Protein AF-A0A6A4NMI3-F1 (afdb_monomer)

Solvent-accessible surface area (backbone atoms only — not comparable to full-atom values): 5261 Å² total; per-residue (Å²): 140,83,86,83,79,81,76,86,74,85,73,73,50,71,69,58,50,51,49,53,51,49,52,56,52,57,64,67,66,74,62,77,91,78,68,75,61,75,62,64,57,69,43,83,74,48,80,45,67,46,98,83,68,66,31,39,42,34,35,31,35,50,67,51,86,31,62,77,86,47,82,65,77,58,69,48,78,47,78,50,111

Sequence (81 aa):
MMGWRSENRATLSPPFFLCICFGLICSYVVADDGQSNVGFGYTISNVNNDSSGQSLTANLNLIKSSSVFGDDIKHLTLNAR

Nearest PDB structures (foldseek):
  7d11-assembly1_A  TM=4.845E-01  e=1.977E+00  Arabidopsis thaliana
  6ri5-assembly1_w  TM=2.424E-01  e=8.368E-01  Saccharomyces cerevisiae
  7nky-assembly1_O  TM=4.043E-01  e=7.179E+00  Saccharomyces cerevisiae
  5yvq-assembly1_A  TM=3.307E-01  e=8.632E+00  Muvirus mu
  8ow1-assembly1_P  TM=2.526E-01  e=8.632E+00  Saccharomyces cerevisiae

Mean predicted aligned error: 14.72 Å

Radius of gyration: 28.79 Å; Cα contacts (8 Å, |Δi|>4): 88; chains: 1; bounding box: 57×75×48 Å

Structure (mmCIF, N/CA/C/O backbone):
data_AF-A0A6A4NMI3-F1
#
_entry.id   AF-A0A6A4NMI3-F1
#
loop_
_atom_site.group_PDB
_atom_site.id
_atom_site.type_symbol
_atom_site.label_atom_id
_atom_site.label_alt_id
_atom_site.label_comp_id
_atom_site.label_asym_id
_atom_site.label_entity_id
_atom_site.label_seq_id
_atom_site.pdbx_PDB_ins_code
_atom_site.Cartn_x
_atom_site.Cartn_y
_atom_site.Cartn_z
_atom_site.occupancy
_atom_site.B_iso_or_equiv
_atom_site.auth_seq_id
_atom_site.auth_comp_id
_atom_site.auth_asym_id
_atom_site.auth_atom_id
_atom_site.pdbx_PDB_model_num
ATOM 1 N N . MET A 1 1 ? 28.742 63.150 -27.471 1.00 48.88 1 MET A N 1
ATOM 2 C CA . MET A 1 1 ? 27.842 62.042 -27.083 1.00 48.88 1 MET A CA 1
ATOM 3 C C . MET A 1 1 ? 28.248 60.820 -27.875 1.00 48.88 1 MET A C 1
ATOM 5 O O . MET A 1 1 ? 28.351 60.973 -29.077 1.00 48.88 1 MET A O 1
ATOM 9 N N . MET A 1 2 ? 28.520 59.700 -27.196 1.00 40.66 2 MET A N 1
ATOM 10 C CA . MET A 1 2 ? 28.440 58.292 -27.640 1.00 40.66 2 MET A CA 1
ATOM 11 C C . MET A 1 2 ? 29.437 57.488 -26.797 1.00 40.66 2 MET A C 1
ATOM 13 O O . MET A 1 2 ? 30.601 57.332 -27.146 1.00 40.66 2 MET A O 1
ATOM 17 N N . GLY A 1 3 ? 28.975 57.052 -25.622 1.00 52.81 3 GLY A N 1
ATOM 18 C CA . GLY A 1 3 ? 29.685 56.074 -24.808 1.00 52.81 3 GLY A CA 1
ATOM 19 C C . GLY A 1 3 ? 29.491 54.692 -25.418 1.00 52.81 3 GLY A C 1
ATOM 20 O O . GLY A 1 3 ? 28.364 54.205 -25.483 1.00 52.81 3 GLY A O 1
ATOM 21 N N . TRP A 1 4 ? 30.578 54.073 -25.873 1.00 57.38 4 TRP A N 1
ATOM 22 C CA . TRP A 1 4 ? 30.564 52.693 -26.346 1.00 57.38 4 TRP A CA 1
ATOM 23 C C . TRP A 1 4 ? 30.763 51.774 -25.140 1.00 57.38 4 TRP A C 1
ATOM 25 O O . TRP A 1 4 ? 31.873 51.573 -24.650 1.00 57.38 4 TRP A O 1
ATOM 35 N N . ARG A 1 5 ? 29.653 51.285 -24.587 1.00 55.03 5 ARG A N 1
ATOM 36 C CA . ARG A 1 5 ? 29.650 50.337 -23.472 1.00 55.03 5 ARG A CA 1
ATOM 37 C C . ARG A 1 5 ? 30.073 48.968 -24.004 1.00 55.03 5 ARG A C 1
ATOM 39 O O . ARG A 1 5 ? 29.308 48.318 -24.704 1.00 55.03 5 ARG A O 1
ATOM 46 N N . SER A 1 6 ? 31.299 48.559 -23.683 1.00 56.66 6 SER A N 1
ATOM 47 C CA . SER A 1 6 ? 31.797 47.207 -23.945 1.00 56.66 6 SER A CA 1
ATOM 48 C C . SER A 1 6 ? 31.026 46.212 -23.076 1.00 56.66 6 SER A C 1
ATOM 50 O O . SER A 1 6 ? 31.106 46.25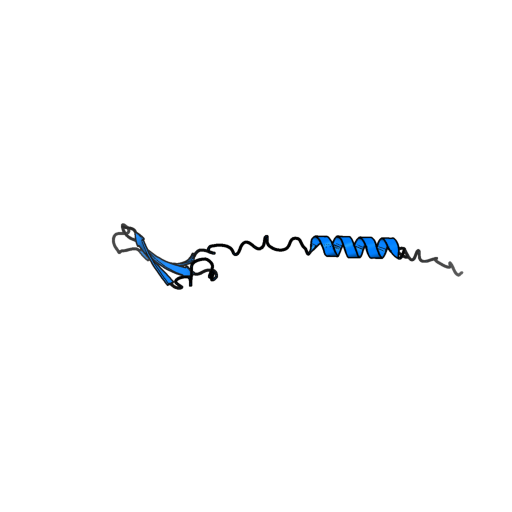5 -21.847 1.00 56.66 6 SER A O 1
ATOM 52 N N . GLU A 1 7 ? 30.221 45.355 -23.698 1.00 59.03 7 GLU A N 1
ATOM 53 C CA . GLU A 1 7 ? 29.588 44.227 -23.023 1.00 59.03 7 GLU A CA 1
ATOM 54 C C . GLU A 1 7 ? 30.635 43.142 -22.772 1.00 59.03 7 GLU A C 1
ATOM 56 O O . GLU A 1 7 ? 31.166 42.534 -23.702 1.00 59.03 7 GLU A O 1
ATOM 61 N N . ASN A 1 8 ? 30.912 42.875 -21.497 1.00 57.91 8 ASN A N 1
ATOM 62 C CA . ASN A 1 8 ? 31.737 41.754 -21.064 1.00 57.91 8 ASN A CA 1
ATOM 63 C C . ASN A 1 8 ? 30.990 40.441 -21.347 1.00 57.91 8 ASN A C 1
ATOM 65 O O . ASN A 1 8 ? 30.301 39.901 -20.481 1.00 57.91 8 ASN A O 1
ATOM 69 N N . ARG A 1 9 ? 31.088 39.932 -22.577 1.00 61.47 9 ARG A N 1
ATOM 70 C CA . ARG A 1 9 ? 30.618 38.588 -22.915 1.00 61.47 9 ARG A CA 1
ATOM 71 C C . ARG A 1 9 ? 31.577 37.590 -22.281 1.00 61.47 9 ARG A C 1
ATOM 73 O O . ARG A 1 9 ? 32.667 37.366 -22.794 1.00 61.47 9 ARG A O 1
ATOM 80 N N . ALA A 1 10 ? 31.172 37.017 -21.152 1.00 60.44 10 ALA A N 1
ATOM 81 C CA . ALA A 1 10 ? 31.863 35.891 -20.543 1.00 60.44 10 ALA A CA 1
ATOM 82 C C . ALA A 1 10 ? 31.771 34.683 -21.491 1.00 60.44 10 ALA A C 1
ATOM 84 O O . ALA A 1 10 ? 30.800 33.929 -21.480 1.00 60.44 10 ALA A O 1
ATOM 85 N N . THR A 1 11 ? 32.758 34.534 -22.370 1.00 64.00 11 THR A N 1
ATOM 86 C CA . THR A 1 11 ? 32.916 33.359 -23.221 1.00 64.00 11 THR A CA 1
ATOM 87 C C . THR A 1 11 ? 33.573 32.267 -22.387 1.00 64.00 11 THR A C 1
ATOM 89 O O . THR A 1 11 ? 34.772 32.290 -22.119 1.00 64.00 11 THR A O 1
ATOM 92 N N . LEU A 1 12 ? 32.765 31.316 -21.916 1.00 62.12 12 LEU A N 1
ATOM 93 C CA . LEU A 1 12 ? 33.281 30.119 -21.258 1.00 62.12 12 LEU A CA 1
ATOM 94 C C . LEU A 1 12 ? 34.193 29.388 -22.244 1.00 62.12 12 LEU A C 1
ATOM 96 O O . LEU A 1 12 ? 33.794 29.099 -23.374 1.00 62.12 12 LEU A O 1
ATOM 100 N N . SER A 1 13 ? 35.433 29.126 -21.834 1.00 70.75 13 SER A N 1
ATOM 101 C CA . SER A 1 13 ? 36.376 28.424 -22.693 1.00 70.75 13 SER A CA 1
ATOM 102 C C . SER A 1 13 ? 35.859 27.002 -22.978 1.00 70.75 13 SER A C 1
ATOM 104 O O . SER A 1 13 ? 35.238 26.389 -22.102 1.00 70.75 13 SER A O 1
ATOM 106 N N . PRO A 1 14 ? 36.116 26.441 -24.176 1.00 69.06 14 PRO A N 1
ATOM 107 C CA . PRO A 1 14 ? 35.662 25.100 -24.549 1.00 69.06 14 PRO A CA 1
ATOM 108 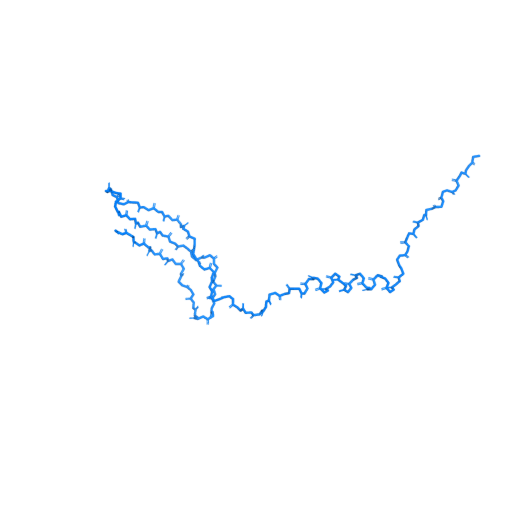C C . PRO A 1 14 ? 35.924 23.998 -23.500 1.00 69.06 14 PRO A C 1
ATOM 110 O O . PRO A 1 14 ? 35.013 23.205 -23.260 1.00 69.06 14 PRO A O 1
ATOM 113 N N . PRO A 1 15 ? 37.089 23.938 -22.811 1.00 69.00 15 PRO A N 1
ATOM 114 C CA . PRO A 1 15 ? 37.313 22.919 -21.782 1.00 69.00 15 PRO A CA 1
ATOM 115 C C . PRO A 1 15 ? 36.483 23.149 -20.511 1.00 69.00 15 PRO A C 1
ATOM 117 O O . PRO A 1 15 ? 36.063 22.185 -19.875 1.00 69.00 15 PRO A O 1
ATOM 120 N N . PHE A 1 16 ? 36.204 24.406 -20.150 1.00 66.81 16 PHE A N 1
ATOM 121 C CA . PHE A 1 16 ? 35.343 24.732 -19.010 1.00 66.81 16 PHE A CA 1
ATOM 122 C C . PHE A 1 16 ? 33.895 24.327 -19.275 1.00 66.81 16 PHE A C 1
ATOM 124 O O . PHE A 1 16 ? 33.242 23.762 -18.400 1.00 66.81 16 PHE A O 1
ATOM 131 N N . PHE A 1 17 ? 33.415 24.563 -20.496 1.00 72.44 17 PHE A N 1
ATOM 132 C CA . PHE A 1 17 ? 32.087 24.133 -20.918 1.00 72.44 17 PHE A CA 1
ATOM 133 C C . PHE A 1 17 ? 31.957 22.604 -20.876 1.00 72.44 17 PHE A C 1
ATOM 135 O O . PHE A 1 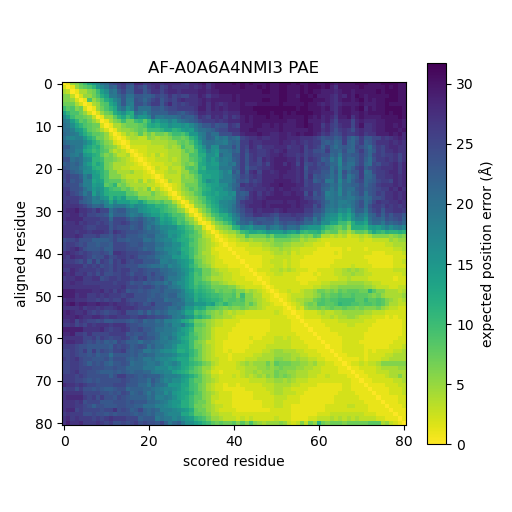17 ? 30.999 22.086 -20.308 1.00 72.44 17 PHE A O 1
ATOM 142 N N . LEU A 1 18 ? 32.968 21.878 -21.371 1.00 71.62 18 LEU A N 1
ATOM 143 C CA . LEU A 1 18 ? 32.986 20.412 -21.338 1.00 71.62 18 LEU A CA 1
ATOM 144 C C . LEU A 1 18 ? 32.996 19.855 -19.906 1.00 71.62 18 LEU A C 1
ATOM 146 O O . LEU A 1 18 ? 32.309 18.878 -19.623 1.00 71.62 18 LEU A O 1
ATOM 150 N N . CYS A 1 19 ? 33.742 20.494 -18.999 1.00 73.69 19 CYS A N 1
ATOM 151 C CA . CYS A 1 19 ? 33.819 20.113 -17.588 1.00 73.69 19 CYS A CA 1
ATOM 152 C C . CYS A 1 19 ? 32.476 20.302 -16.866 1.00 73.69 19 CYS A C 1
ATOM 154 O O . CYS A 1 19 ? 32.032 19.412 -16.141 1.00 73.69 19 CYS A O 1
ATOM 156 N N . ILE A 1 20 ? 31.786 21.420 -17.118 1.00 76.94 20 ILE A N 1
ATOM 157 C CA . ILE A 1 20 ? 30.447 21.681 -16.567 1.00 76.94 20 ILE A CA 1
ATOM 158 C C . ILE A 1 20 ? 29.443 20.656 -17.102 1.00 76.94 20 ILE A C 1
ATOM 160 O O . ILE A 1 20 ? 28.678 20.089 -16.324 1.00 76.94 20 ILE A O 1
ATOM 164 N N . CYS A 1 21 ? 29.472 20.368 -18.407 1.00 72.25 21 CYS A N 1
ATOM 165 C CA . CYS A 1 21 ? 28.629 19.331 -18.995 1.00 72.25 21 CYS A CA 1
ATOM 166 C C . CYS A 1 21 ? 28.910 17.963 -18.367 1.00 72.25 21 CYS A C 1
ATOM 168 O O . CYS A 1 21 ? 27.973 17.299 -17.947 1.00 72.25 21 CYS A O 1
ATOM 170 N N . PHE A 1 22 ? 30.175 17.559 -18.233 1.00 72.69 22 PHE A N 1
ATOM 171 C CA . PHE A 1 22 ? 30.539 16.272 -17.640 1.00 72.69 22 PHE A CA 1
ATOM 172 C C . PHE A 1 22 ? 30.133 16.173 -16.163 1.00 72.69 22 PHE A C 1
ATOM 174 O O . PHE A 1 22 ? 29.604 15.150 -15.746 1.00 72.69 22 PHE A O 1
ATOM 181 N N . GLY A 1 23 ? 30.289 17.245 -15.381 1.00 72.81 23 GLY A N 1
ATOM 182 C CA . GLY A 1 23 ? 29.832 17.292 -13.990 1.00 72.81 23 GLY A CA 1
ATOM 183 C C . GLY A 1 23 ? 28.309 17.180 -13.856 1.00 72.81 23 GLY A C 1
ATOM 184 O O . GLY A 1 23 ? 27.821 16.396 -13.041 1.00 72.81 23 GLY A O 1
ATOM 185 N N . LEU A 1 24 ? 27.549 17.896 -14.694 1.00 68.38 24 LEU A N 1
ATOM 186 C CA . LEU A 1 24 ? 26.086 17.768 -14.756 1.00 68.38 24 LEU A CA 1
ATOM 187 C C . LEU A 1 24 ? 25.664 16.363 -15.201 1.00 68.38 24 LEU A C 1
ATOM 189 O O . LEU A 1 24 ? 24.674 15.835 -14.700 1.00 68.38 24 LEU A O 1
ATOM 193 N N . ILE A 1 25 ? 26.449 15.746 -16.090 1.00 66.75 25 ILE A N 1
ATOM 194 C CA . ILE A 1 25 ? 26.225 14.384 -16.562 1.00 66.75 25 ILE A CA 1
ATOM 195 C C . ILE A 1 25 ? 26.440 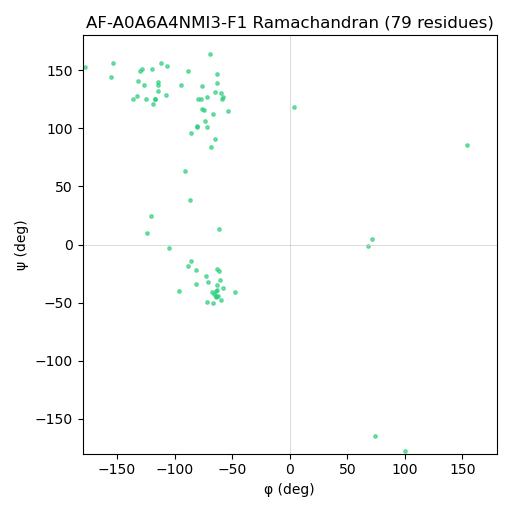13.371 -15.422 1.00 66.75 25 ILE A C 1
ATOM 197 O O . ILE A 1 25 ? 25.564 12.575 -15.104 1.00 66.75 25 ILE A O 1
ATOM 201 N N . CYS A 1 26 ? 27.564 13.447 -14.715 1.00 62.19 26 CYS A N 1
ATOM 202 C CA . CYS A 1 26 ? 27.838 12.575 -13.569 1.00 62.19 26 CYS A CA 1
ATOM 203 C C . CYS A 1 26 ? 26.810 12.732 -12.435 1.00 62.19 26 CYS A C 1
ATOM 205 O O . CYS A 1 26 ? 26.523 11.765 -11.737 1.00 62.19 26 CYS A O 1
ATOM 207 N N . SER A 1 27 ? 26.228 13.925 -12.270 1.00 63.09 27 SER A N 1
ATOM 208 C CA . SER A 1 27 ? 25.232 14.200 -11.224 1.00 63.09 27 SER A CA 1
ATOM 209 C C . SER A 1 27 ? 23.865 13.560 -11.497 1.00 63.09 27 SER A C 1
ATOM 211 O O . SER A 1 27 ? 23.138 13.279 -10.549 1.00 63.09 27 SER A O 1
ATOM 213 N N . TYR A 1 28 ? 23.495 13.320 -12.765 1.00 59.41 28 TYR A N 1
ATOM 214 C CA . TYR A 1 28 ? 22.258 12.590 -13.084 1.00 59.41 28 TYR A CA 1
ATOM 215 C C . TYR A 1 28 ? 22.439 11.070 -12.976 1.00 59.41 28 TYR A C 1
ATOM 217 O O . TYR A 1 28 ? 21.458 10.353 -12.794 1.00 59.41 28 TYR A O 1
ATOM 225 N N . VAL A 1 29 ? 23.681 10.573 -13.070 1.00 55.09 29 VAL A N 1
ATOM 226 C CA . VAL A 1 29 ? 24.040 9.150 -12.912 1.00 55.09 29 VAL A CA 1
ATOM 227 C C . VAL A 1 29 ? 24.274 8.811 -11.434 1.00 55.09 29 VAL A C 1
ATOM 229 O O . VAL A 1 29 ? 25.143 8.019 -11.089 1.00 55.09 29 VAL A O 1
ATOM 232 N N . VAL A 1 30 ? 23.478 9.372 -10.526 1.00 54.41 30 VAL A N 1
ATOM 233 C CA . VAL A 1 30 ? 23.207 8.694 -9.249 1.00 54.41 30 VAL A CA 1
ATOM 234 C C . VAL A 1 30 ? 21.959 7.850 -9.487 1.00 54.41 30 VAL A C 1
ATOM 236 O O . VAL A 1 30 ? 20.871 8.135 -8.995 1.00 54.41 30 VAL A O 1
ATOM 239 N N . ALA A 1 31 ? 22.099 6.889 -10.398 1.00 55.75 31 ALA A N 1
ATOM 240 C CA . ALA A 1 31 ? 21.038 5.976 -10.768 1.00 55.75 31 ALA A CA 1
ATOM 241 C C . ALA A 1 31 ? 20.959 4.888 -9.697 1.00 55.75 31 ALA A C 1
ATOM 243 O O . ALA A 1 31 ? 21.982 4.288 -9.374 1.00 55.75 31 ALA A O 1
ATOM 244 N N . ASP A 1 32 ? 19.751 4.732 -9.149 1.00 60.44 32 ASP A N 1
ATOM 245 C CA . ASP A 1 32 ? 19.169 3.525 -8.548 1.00 60.44 32 ASP A CA 1
ATOM 246 C C . ASP A 1 32 ? 20.150 2.345 -8.513 1.00 60.44 32 ASP A C 1
ATOM 248 O O . ASP A 1 32 ? 20.601 1.896 -9.568 1.00 60.44 32 ASP A O 1
ATOM 252 N N . ASP A 1 33 ? 20.497 1.850 -7.323 1.00 59.25 33 ASP A N 1
ATOM 253 C CA . ASP A 1 33 ? 21.561 0.861 -7.066 1.00 59.25 33 ASP A CA 1
ATOM 254 C C . ASP A 1 33 ? 21.357 -0.518 -7.739 1.00 59.25 33 ASP A C 1
ATOM 256 O O . ASP A 1 33 ? 22.044 -1.491 -7.419 1.00 59.25 33 ASP A O 1
ATOM 260 N N . GLY A 1 34 ? 20.423 -0.619 -8.687 1.00 58.28 34 GLY A N 1
ATOM 261 C CA . GLY A 1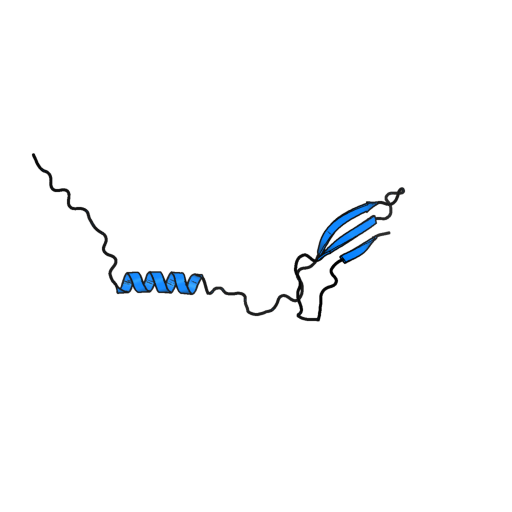 34 ? 20.074 -1.813 -9.437 1.00 58.28 34 GLY A CA 1
ATOM 262 C C . GLY A 1 34 ? 19.418 -2.882 -8.571 1.00 58.28 34 GLY A C 1
ATOM 263 O O . GLY A 1 34 ? 19.038 -3.932 -9.097 1.00 58.28 34 GLY A O 1
ATOM 264 N N . GLN A 1 35 ? 19.263 -2.645 -7.266 1.00 69.44 35 GLN A N 1
ATOM 265 C CA . GLN A 1 35 ? 18.548 -3.551 -6.395 1.00 69.44 35 GLN A CA 1
ATOM 266 C C . GLN A 1 35 ? 17.067 -3.271 -6.584 1.00 69.44 35 GLN A C 1
ATOM 268 O O . GLN A 1 35 ? 16.505 -2.299 -6.087 1.00 69.44 35 GLN A O 1
ATOM 273 N N . SER A 1 36 ? 16.420 -4.146 -7.354 1.00 77.25 36 SER A N 1
ATOM 274 C CA . SER A 1 36 ? 14.969 -4.134 -7.456 1.00 77.25 36 SER A CA 1
ATOM 275 C C . SER A 1 36 ? 14.393 -4.214 -6.041 1.00 77.25 36 SER A C 1
ATOM 277 O O . SER A 1 36 ? 14.625 -5.188 -5.322 1.00 77.25 36 SER A O 1
ATOM 279 N N . ASN A 1 37 ? 13.708 -3.150 -5.613 1.00 86.25 37 ASN A N 1
ATOM 280 C CA . ASN A 1 37 ? 13.164 -3.077 -4.265 1.00 86.25 37 ASN A CA 1
ATOM 281 C C . ASN A 1 37 ? 12.208 -4.261 -4.034 1.00 86.25 37 ASN A C 1
ATOM 283 O O . ASN A 1 37 ? 11.280 -4.482 -4.819 1.00 86.25 37 ASN A O 1
ATOM 287 N N . VAL A 1 38 ? 12.427 -5.017 -2.955 1.00 91.81 38 VAL A N 1
ATOM 288 C CA . VAL A 1 38 ? 11.719 -6.284 -2.684 1.00 91.81 38 VAL A CA 1
ATOM 289 C C . VAL A 1 38 ? 10.207 -6.112 -2.528 1.00 91.81 38 VAL A C 1
ATOM 291 O O . VAL A 1 38 ? 9.457 -7.058 -2.735 1.00 91.81 38 VAL A O 1
ATOM 294 N N . GLY A 1 39 ? 9.754 -4.906 -2.188 1.00 94.31 39 GLY A N 1
ATOM 295 C CA . GLY A 1 39 ? 8.345 -4.555 -2.103 1.00 94.31 39 GLY A CA 1
ATOM 296 C C . GLY A 1 39 ? 8.158 -3.088 -1.731 1.00 94.31 39 GLY A C 1
ATOM 297 O O . GLY A 1 39 ? 9.003 -2.481 -1.073 1.00 94.31 39 GLY A O 1
ATOM 298 N N . PHE A 1 40 ? 7.036 -2.509 -2.154 1.00 95.69 40 PHE A N 1
ATOM 299 C CA . PHE A 1 40 ? 6.700 -1.105 -1.877 1.00 95.69 40 PHE A CA 1
ATOM 300 C C . PHE A 1 40 ? 5.630 -0.939 -0.789 1.00 95.69 40 PHE A C 1
ATOM 302 O O . PHE A 1 40 ? 5.315 0.186 -0.413 1.00 95.69 40 PHE A O 1
ATOM 309 N N . GLY A 1 41 ? 5.085 -2.041 -0.265 1.00 96.50 41 GLY A N 1
ATOM 310 C CA . GLY A 1 41 ? 4.067 -2.025 0.784 1.00 96.50 41 GLY A CA 1
ATOM 311 C C . GLY A 1 41 ? 2.675 -1.601 0.301 1.00 96.50 41 GLY A C 1
ATOM 312 O O . GLY A 1 41 ? 2.376 -1.590 -0.896 1.00 96.50 41 GLY A O 1
ATOM 313 N N . TYR A 1 42 ? 1.807 -1.271 1.261 1.00 98.44 42 TYR A N 1
ATOM 314 C CA . TYR A 1 42 ? 0.385 -1.011 1.036 1.00 98.44 42 TYR A CA 1
ATOM 315 C C . TYR A 1 42 ? -0.061 0.305 1.674 1.00 98.44 42 TYR A C 1
ATOM 317 O O . TYR A 1 42 ? 0.448 0.707 2.718 1.00 98.44 42 TYR A O 1
ATOM 325 N N . THR A 1 43 ? -1.058 0.941 1.064 1.00 98.31 43 THR A N 1
ATOM 326 C CA . THR A 1 43 ? -1.779 2.089 1.622 1.00 98.31 43 THR A CA 1
ATOM 327 C C . THR A 1 43 ? -3.173 1.677 2.083 1.00 98.31 43 THR A C 1
ATOM 329 O O . THR A 1 43 ? -3.754 0.729 1.553 1.00 98.31 43 THR A O 1
ATOM 332 N N . ILE A 1 44 ? -3.731 2.397 3.053 1.00 98.25 44 ILE A N 1
ATOM 333 C CA . ILE A 1 44 ? -5.087 2.169 3.557 1.00 98.25 44 ILE A CA 1
ATOM 334 C C . ILE A 1 44 ? -6.098 2.752 2.568 1.00 98.25 44 ILE A C 1
ATOM 336 O O . ILE A 1 44 ? -6.039 3.934 2.238 1.00 98.25 44 ILE A O 1
ATOM 340 N N . SER A 1 45 ? -7.039 1.925 2.112 1.00 97.44 45 SER A N 1
ATOM 341 C CA . SER A 1 45 ? -8.149 2.356 1.256 1.00 97.44 45 SER A CA 1
ATOM 342 C C . SER A 1 45 ? -9.418 2.648 2.051 1.00 97.44 45 SER A C 1
ATOM 344 O O . SER A 1 45 ? -10.101 3.627 1.766 1.00 97.44 45 SER A O 1
ATOM 346 N N . ASN A 1 46 ? -9.730 1.830 3.058 1.00 97.44 46 ASN A N 1
ATOM 347 C CA . ASN A 1 46 ? -10.851 2.060 3.965 1.00 97.44 46 ASN A CA 1
ATOM 348 C C . ASN A 1 46 ? -10.615 1.404 5.330 1.00 97.44 46 ASN A C 1
ATOM 350 O O . ASN A 1 46 ? -9.885 0.417 5.428 1.00 97.44 46 ASN A O 1
ATOM 354 N N . VAL A 1 47 ? -11.282 1.921 6.362 1.00 97.25 47 VAL A N 1
ATOM 355 C CA . VAL A 1 47 ? -11.216 1.439 7.743 1.00 97.25 47 VAL A CA 1
ATOM 356 C C . VAL A 1 47 ? -12.627 1.394 8.328 1.00 97.25 47 VAL A C 1
ATOM 358 O O . VAL A 1 47 ? -13.325 2.402 8.327 1.00 97.25 47 VAL A O 1
ATOM 361 N N . ASN A 1 48 ? -13.030 0.233 8.843 1.00 96.88 48 ASN A N 1
ATOM 362 C CA . ASN A 1 48 ? -14.324 0.016 9.485 1.00 96.88 48 ASN A CA 1
ATOM 363 C C . ASN A 1 48 ? -14.127 -0.549 10.893 1.00 96.88 48 ASN A C 1
ATOM 365 O O . ASN A 1 48 ? -13.519 -1.609 11.053 1.00 96.88 48 ASN A O 1
ATOM 369 N N . ASN A 1 49 ? -14.697 0.112 11.894 1.00 96.44 49 ASN A N 1
ATOM 370 C CA . ASN A 1 49 ? -14.750 -0.410 13.255 1.00 96.44 49 ASN A CA 1
ATOM 371 C C . ASN A 1 49 ? -16.002 -1.272 13.421 1.00 96.44 49 ASN A C 1
ATOM 373 O O . ASN A 1 49 ? -17.034 -1.017 12.793 1.00 96.44 49 ASN A O 1
ATOM 377 N N . ASP A 1 50 ? -15.925 -2.281 14.281 1.00 92.81 50 ASP A N 1
ATOM 378 C CA . ASP A 1 50 ? -17.129 -2.951 14.748 1.00 92.81 50 ASP A CA 1
ATOM 379 C C . ASP A 1 50 ? -17.950 -2.015 15.655 1.00 92.81 50 ASP A C 1
ATOM 381 O O . ASP A 1 50 ? -17.463 -0.996 16.151 1.00 92.81 50 ASP A O 1
ATOM 385 N N . SER A 1 51 ? -19.219 -2.349 15.884 1.00 91.38 51 SER A N 1
ATOM 386 C CA . SER A 1 51 ? -20.114 -1.516 16.697 1.00 91.38 51 SER A CA 1
ATOM 387 C C . SER A 1 51 ? -19.668 -1.381 18.155 1.00 91.38 51 SER A C 1
ATOM 389 O O . SER A 1 51 ? -20.089 -0.442 18.828 1.00 91.38 51 SER A O 1
ATOM 391 N N . SER A 1 52 ? -18.837 -2.304 18.647 1.00 92.44 52 SER A N 1
ATOM 392 C CA . SER A 1 52 ? -18.281 -2.248 19.998 1.00 92.44 52 SER A CA 1
ATOM 393 C C . SER A 1 52 ? -17.004 -1.403 20.100 1.00 92.44 52 SER A C 1
ATOM 395 O O . SER A 1 52 ? -16.598 -1.051 21.205 1.00 92.44 52 SER A O 1
ATOM 397 N N . GLY A 1 53 ? -16.377 -1.065 18.968 1.00 91.19 53 GLY A N 1
ATOM 398 C CA . GLY A 1 53 ? -15.097 -0.363 18.892 1.00 91.19 53 GLY A CA 1
ATOM 399 C C . GLY A 1 53 ? -13.884 -1.202 19.310 1.00 91.19 53 GLY A C 1
ATOM 400 O O . GLY A 1 53 ? -12.781 -0.666 19.377 1.00 91.19 53 GLY A O 1
ATOM 401 N N . GLN A 1 54 ? -14.071 -2.491 19.600 1.00 94.75 54 GLN A N 1
ATOM 402 C CA . GLN A 1 54 ? -13.009 -3.403 20.032 1.00 94.75 54 GLN A CA 1
ATOM 403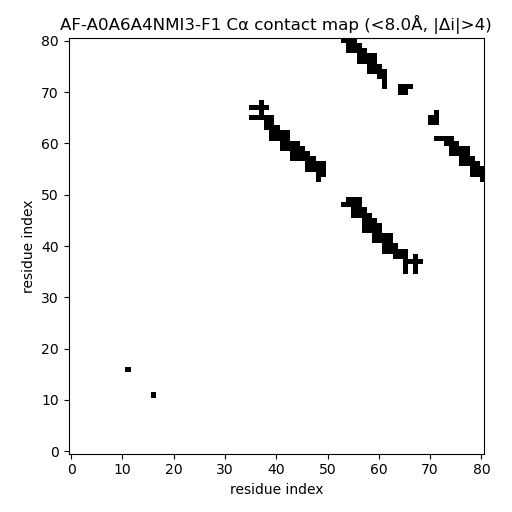 C C . GLN A 1 54 ? -12.306 -4.067 18.849 1.00 94.75 54 GLN A C 1
ATOM 405 O O . GLN A 1 54 ? -11.209 -4.589 18.998 1.00 94.75 54 GLN A O 1
ATOM 410 N N . SER A 1 55 ? -12.923 -4.063 17.668 1.00 96.19 55 SER A N 1
ATOM 411 C CA . SER A 1 55 ? -12.356 -4.673 16.472 1.00 96.19 55 SER A CA 1
ATOM 412 C C . SER A 1 55 ? -12.348 -3.707 15.295 1.00 96.19 55 SER A C 1
ATOM 414 O O . SER A 1 55 ? -13.204 -2.833 15.154 1.00 96.19 55 SER A O 1
ATOM 416 N N . LEU A 1 56 ? -11.374 -3.904 14.411 1.00 96.88 56 LEU A N 1
ATOM 417 C CA . LEU A 1 56 ? -11.182 -3.106 13.210 1.00 96.88 56 LEU A CA 1
ATOM 418 C C . LEU A 1 56 ? -10.973 -4.002 11.995 1.00 96.88 56 LEU A C 1
ATOM 420 O O . LEU A 1 56 ? -10.250 -4.995 12.057 1.00 96.88 56 LEU A O 1
ATOM 424 N N . THR A 1 57 ? -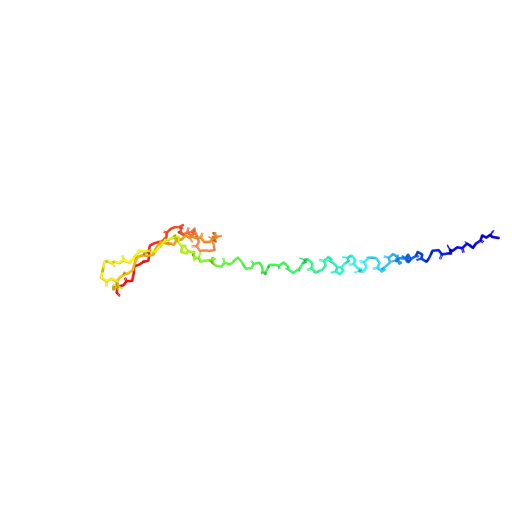11.560 -3.609 10.869 1.00 97.88 57 THR A N 1
ATOM 425 C CA . THR A 1 57 ? -11.252 -4.151 9.544 1.00 97.88 57 THR A CA 1
ATOM 426 C C . THR A 1 57 ? -10.724 -3.033 8.650 1.00 97.88 57 THR A C 1
ATOM 428 O O . THR A 1 57 ? -11.427 -2.053 8.409 1.00 97.88 57 THR A O 1
ATOM 431 N N . ALA A 1 58 ? -9.503 -3.177 8.142 1.00 98.31 58 ALA A N 1
ATOM 432 C CA . ALA A 1 58 ? -8.893 -2.240 7.205 1.00 98.31 58 ALA A CA 1
ATOM 433 C C . ALA A 1 58 ? -8.675 -2.908 5.845 1.00 98.31 58 ALA A C 1
ATOM 435 O O . ALA A 1 58 ? -8.132 -4.008 5.763 1.00 98.31 58 ALA A O 1
ATOM 436 N N . ASN A 1 59 ? -9.071 -2.227 4.775 1.00 98.50 59 ASN A N 1
ATOM 437 C CA . ASN A 1 59 ? -8.744 -2.623 3.412 1.00 98.50 59 ASN A CA 1
ATOM 438 C C . ASN A 1 59 ? -7.492 -1.871 2.961 1.00 98.50 59 ASN A C 1
ATOM 440 O O . ASN A 1 59 ? -7.337 -0.676 3.222 1.00 98.50 59 ASN A O 1
ATOM 444 N N . LEU A 1 60 ? -6.597 -2.586 2.290 1.00 98.62 60 LEU A N 1
ATOM 445 C CA . LEU A 1 60 ? -5.274 -2.117 1.906 1.00 98.62 60 LEU A CA 1
ATOM 446 C C . LEU A 1 60 ? -5.079 -2.311 0.399 1.00 98.62 60 LEU A C 1
ATOM 448 O O . LEU A 1 60 ? -5.410 -3.368 -0.138 1.00 98.62 60 LEU A O 1
ATOM 452 N N . ASN A 1 61 ? -4.503 -1.311 -0.265 1.00 98.56 61 ASN A N 1
ATOM 453 C CA . ASN A 1 61 ? -4.162 -1.344 -1.685 1.00 98.56 61 ASN A CA 1
ATOM 454 C C . ASN A 1 61 ? -2.645 -1.296 -1.867 1.00 98.56 61 ASN A C 1
ATOM 456 O O . ASN A 1 61 ? -1.963 -0.510 -1.208 1.00 98.56 61 ASN A O 1
ATOM 460 N N . LEU A 1 62 ? -2.126 -2.116 -2.777 1.00 98.31 62 LEU A N 1
ATOM 461 C CA . LEU A 1 62 ? -0.708 -2.120 -3.129 1.00 98.31 62 LEU A CA 1
ATOM 462 C C . LEU A 1 62 ? -0.277 -0.744 -3.662 1.00 98.31 62 LEU A C 1
ATOM 464 O O . LEU A 1 62 ? -0.921 -0.198 -4.556 1.00 98.31 62 LEU A O 1
ATOM 468 N N . ILE A 1 63 ? 0.824 -0.198 -3.137 1.00 97.75 63 ILE A N 1
ATOM 469 C CA . ILE A 1 63 ? 1.336 1.123 -3.545 1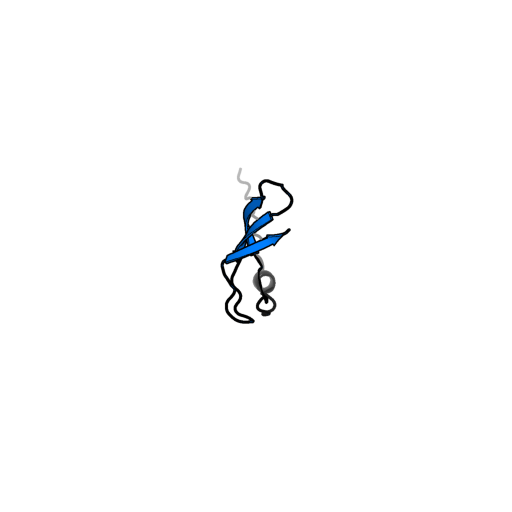.00 97.75 63 ILE A CA 1
ATOM 470 C C . ILE A 1 63 ? 1.950 1.055 -4.947 1.00 97.75 63 ILE A C 1
ATOM 472 O O . ILE A 1 63 ? 1.658 1.879 -5.812 1.00 97.75 63 ILE A O 1
ATOM 476 N N . LYS A 1 64 ? 2.819 0.068 -5.164 1.00 96.25 64 LYS A N 1
ATOM 477 C CA . LYS A 1 64 ? 3.524 -0.188 -6.422 1.00 96.25 64 LYS A CA 1
ATOM 478 C C . LYS A 1 64 ? 3.912 -1.664 -6.471 1.00 96.25 64 LYS A C 1
ATOM 480 O O . LYS A 1 64 ? 4.245 -2.236 -5.440 1.00 96.25 64 LYS A O 1
ATOM 485 N N . SER A 1 65 ? 3.876 -2.262 -7.659 1.00 94.38 65 SER A N 1
ATOM 486 C CA . SER A 1 65 ? 4.281 -3.655 -7.858 1.00 94.38 65 SER A CA 1
ATOM 487 C C . SER A 1 65 ? 5.796 -3.838 -7.857 1.00 94.38 65 SER A C 1
ATOM 489 O O . SER A 1 65 ? 6.515 -3.098 -8.535 1.00 94.38 65 SER A O 1
ATOM 491 N N . SER A 1 66 ? 6.242 -4.877 -7.166 1.00 94.56 66 SER A N 1
ATOM 492 C CA . SER A 1 66 ? 7.516 -5.564 -7.328 1.00 94.56 66 SER A CA 1
ATOM 493 C C . SER A 1 66 ? 7.269 -6.974 -7.878 1.00 94.56 66 SER A C 1
ATOM 495 O O . SER A 1 66 ? 6.170 -7.515 -7.755 1.00 94.56 66 SER A O 1
ATOM 497 N N . SER A 1 67 ? 8.281 -7.546 -8.529 1.00 92.62 67 SER A N 1
ATOM 498 C CA . SER A 1 67 ? 8.270 -8.926 -9.037 1.00 92.62 67 SER A CA 1
ATOM 499 C C . SER A 1 67 ? 9.440 -9.759 -8.507 1.00 92.62 67 SER A C 1
ATOM 501 O O . SER A 1 67 ? 9.663 -10.876 -8.970 1.00 92.62 67 SER A O 1
ATOM 503 N N . VAL A 1 68 ? 10.186 -9.236 -7.523 1.00 93.56 68 VAL A N 1
ATOM 504 C CA . VAL A 1 68 ? 11.413 -9.860 -6.992 1.00 93.56 68 VAL A CA 1
ATOM 505 C C . VAL A 1 68 ? 11.156 -11.269 -6.454 1.00 93.56 68 VAL A C 1
ATOM 507 O O . VAL A 1 68 ? 11.975 -12.162 -6.659 1.00 93.56 68 VAL A O 1
ATOM 510 N N . PHE A 1 69 ? 10.002 -11.483 -5.818 1.00 93.50 69 PHE A N 1
ATOM 511 C CA . PHE A 1 69 ? 9.588 -12.778 -5.266 1.00 93.50 69 PHE A CA 1
ATOM 512 C C . PHE A 1 69 ? 8.271 -13.293 -5.871 1.00 93.50 69 PHE A C 1
ATOM 514 O O . PHE A 1 69 ? 7.573 -14.095 -5.254 1.00 93.50 69 PHE A O 1
ATOM 521 N N . GLY A 1 70 ? 7.941 -12.849 -7.087 1.00 93.69 70 GLY A N 1
ATOM 522 C CA . GLY A 1 70 ? 6.650 -13.092 -7.735 1.00 93.69 70 GLY A CA 1
ATOM 523 C C . GLY A 1 70 ? 5.706 -11.893 -7.641 1.00 93.69 70 GLY A C 1
ATOM 524 O O . GLY A 1 70 ? 6.079 -10.834 -7.141 1.00 93.69 70 GLY A O 1
ATOM 525 N N . ASP A 1 71 ? 4.493 -12.054 -8.169 1.00 95.62 71 ASP A N 1
ATOM 526 C CA . ASP A 1 71 ? 3.520 -10.967 -8.254 1.00 95.62 71 ASP A CA 1
ATOM 527 C C . ASP A 1 71 ? 2.936 -10.600 -6.884 1.00 95.62 71 ASP A C 1
ATOM 529 O O . ASP A 1 71 ? 2.351 -11.430 -6.187 1.00 95.62 71 ASP A O 1
ATOM 533 N N . ASP A 1 72 ? 3.002 -9.314 -6.542 1.00 97.00 72 ASP A N 1
ATOM 534 C CA . ASP A 1 72 ? 2.338 -8.784 -5.352 1.00 97.00 72 ASP A CA 1
ATOM 535 C C . ASP A 1 72 ? 0.807 -8.917 -5.414 1.00 97.00 72 ASP A C 1
ATOM 537 O O . ASP A 1 72 ? 0.172 -8.560 -6.421 1.00 97.00 72 ASP A O 1
ATOM 541 N N . ILE A 1 73 ? 0.208 -9.281 -4.276 1.00 97.56 73 ILE A N 1
ATOM 542 C CA . ILE A 1 73 ? -1.242 -9.240 -4.047 1.00 97.56 73 ILE A CA 1
ATOM 543 C C . ILE A 1 73 ? -1.723 -7.782 -4.088 1.00 97.56 73 ILE A C 1
ATOM 545 O O . ILE A 1 73 ? -1.148 -6.901 -3.459 1.00 97.56 73 ILE A O 1
ATOM 549 N N . LYS A 1 74 ? -2.791 -7.492 -4.839 1.00 97.75 74 LYS A N 1
ATOM 550 C CA . LYS A 1 74 ? -3.239 -6.099 -5.052 1.00 97.75 74 LYS A CA 1
ATOM 551 C C . LYS A 1 74 ? -4.078 -5.538 -3.908 1.00 97.75 74 LYS A C 1
ATOM 553 O O . LYS A 1 74 ? -3.975 -4.347 -3.612 1.00 97.75 74 LYS A O 1
ATOM 558 N N . HIS A 1 75 ? -4.877 -6.393 -3.274 1.00 98.25 75 HIS A N 1
ATOM 559 C CA . HIS A 1 75 ? -5.823 -6.011 -2.232 1.00 98.25 75 HIS A CA 1
ATOM 560 C C . HIS A 1 75 ? -5.695 -6.946 -1.038 1.00 98.25 75 HIS A C 1
ATOM 562 O O . HIS A 1 75 ? -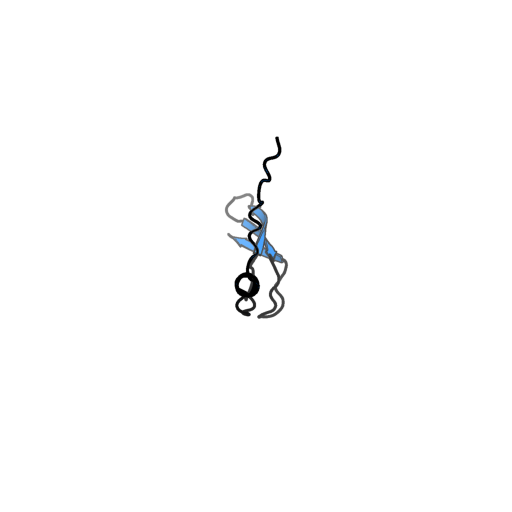5.778 -8.165 -1.195 1.00 98.25 75 HIS A O 1
ATOM 568 N N . LEU A 1 76 ? -5.518 -6.367 0.146 1.00 98.25 76 LEU A N 1
ATOM 569 C CA . LEU A 1 76 ? -5.507 -7.100 1.407 1.00 98.25 76 LEU A CA 1
ATOM 570 C C . LEU A 1 76 ? -6.620 -6.587 2.318 1.00 98.25 76 LEU A C 1
ATOM 572 O O . LEU A 1 76 ? -6.979 -5.409 2.285 1.00 98.25 76 LEU A O 1
ATOM 576 N N . THR A 1 77 ? -7.110 -7.475 3.174 1.00 98.19 77 THR A N 1
ATOM 577 C CA . THR A 1 77 ? -7.982 -7.132 4.296 1.00 98.19 77 THR A CA 1
ATOM 578 C C . THR A 1 77 ? -7.253 -7.496 5.583 1.00 98.19 77 THR A C 1
ATOM 580 O O . THR A 1 77 ? -6.801 -8.628 5.748 1.00 98.19 77 THR A O 1
ATOM 583 N N . LEU A 1 78 ? -7.109 -6.522 6.476 1.00 98.12 78 LEU A N 1
ATOM 584 C CA . LEU A 1 78 ? -6.492 -6.669 7.788 1.00 98.12 78 LEU A CA 1
ATOM 585 C C . LEU A 1 78 ? -7.576 -6.607 8.862 1.00 98.12 78 LEU A C 1
ATOM 587 O O . LEU A 1 78 ? -8.358 -5.659 8.899 1.00 98.12 78 LEU A O 1
ATOM 591 N N . ASN A 1 79 ? -7.588 -7.590 9.760 1.00 97.38 79 ASN A N 1
ATOM 592 C CA . ASN A 1 79 ? -8.524 -7.671 10.876 1.00 97.38 79 ASN A CA 1
ATOM 593 C C . ASN A 1 79 ? -7.760 -7.609 12.202 1.00 97.38 79 ASN A C 1
ATOM 595 O O . ASN A 1 79 ? -6.887 -8.439 12.446 1.00 97.38 79 ASN A O 1
ATOM 599 N N . ALA A 1 80 ? -8.128 -6.665 13.065 1.00 96.75 80 ALA A N 1
ATOM 600 C CA . ALA A 1 80 ? -7.662 -6.568 14.446 1.00 96.75 80 ALA A CA 1
ATOM 601 C C . ALA A 1 80 ? -8.844 -6.807 15.397 1.00 96.75 80 ALA A C 1
ATOM 603 O O . ALA A 1 80 ? -9.957 -6.361 15.106 1.00 96.75 80 ALA A O 1
ATOM 604 N N . ARG A 1 81 ? -8.609 -7.537 16.490 1.00 91.25 81 ARG A N 1
ATOM 605 C CA . ARG A 1 81 ? -9.609 -7.916 17.495 1.00 91.25 81 ARG A CA 1
ATOM 606 C C . ARG A 1 81 ? -9.060 -7.752 18.900 1.00 91.25 81 ARG A C 1
ATOM 608 O O . ARG A 1 81 ? -7.819 -7.854 19.032 1.00 91.25 81 ARG A O 1
#

Secondary structure (DSSP, 8-state):
-------------HHHHHHHHHHHHHHH-----S---S---EEEEEEEE-TTSS-EEEEEEESS---BTBPPPSEEEEEE-

pLDDT: mean 81.33, std 17.25, range [40.66, 98.62]

Foldseek 3Di:
DDDDDDDPPPDQPPVNVVVVVVVVVVVVPPDDPPPQPPFDDWDWPDKDADPVNQKIKTKIAGPDFDQPPHTDDGIDIDIDD

Organism: Lupinus albus (NCBI:txid3870)